Protein AF-A0A0R1WGG9-F1 (afdb_monomer_lite)

Structure (mmCIF, N/CA/C/O backbone):
data_AF-A0A0R1WGG9-F1
#
_entry.id   AF-A0A0R1WGG9-F1
#
loop_
_atom_site.group_PDB
_atom_site.id
_atom_site.type_symbol
_atom_site.label_atom_id
_atom_site.label_alt_id
_atom_site.label_comp_id
_atom_site.label_asym_id
_atom_site.label_entity_id
_atom_site.label_seq_id
_atom_site.pdbx_PDB_ins_code
_atom_site.Cartn_x
_atom_site.Cartn_y
_atom_site.Cartn_z
_atom_site.occupancy
_atom_site.B_iso_or_equiv
_atom_site.auth_seq_id
_atom_site.auth_comp_id
_atom_site.auth_asym_id
_atom_site.auth_atom_id
_atom_site.pdbx_PDB_model_num
ATOM 1 N N . MET A 1 1 ? 22.609 -7.247 -11.434 1.00 53.94 1 MET A N 1
ATOM 2 C CA . MET A 1 1 ? 22.163 -6.299 -12.480 1.00 53.94 1 MET A CA 1
ATOM 3 C C . MET A 1 1 ? 21.919 -4.958 -11.812 1.00 53.94 1 MET A C 1
ATOM 5 O O . MET A 1 1 ? 21.329 -4.953 -10.739 1.00 53.94 1 MET A O 1
ATOM 9 N N . LEU A 1 2 ? 22.425 -3.860 -12.378 1.00 69.38 2 LEU A N 1
ATOM 10 C CA . LEU A 1 2 ? 22.178 -2.517 -11.843 1.00 69.38 2 LEU A CA 1
ATOM 11 C C . LEU A 1 2 ? 20.720 -2.109 -12.126 1.00 69.38 2 LEU A C 1
ATOM 13 O O . LEU A 1 2 ? 20.217 -2.439 -13.204 1.00 69.38 2 LEU A O 1
ATOM 17 N N . PRO A 1 3 ? 20.034 -1.418 -11.198 1.00 72.06 3 PRO A N 1
ATOM 18 C CA . PRO A 1 3 ? 18.711 -0.870 -11.468 1.00 72.06 3 PRO A CA 1
ATOM 19 C C . PRO A 1 3 ? 18.794 0.110 -12.640 1.00 72.06 3 PRO A C 1
ATOM 21 O O . PRO A 1 3 ? 19.647 0.999 -12.651 1.00 72.06 3 PRO A O 1
ATOM 24 N N . THR A 1 4 ? 17.924 -0.046 -13.637 1.00 86.81 4 THR A N 1
ATOM 25 C CA . THR A 1 4 ? 17.795 0.948 -14.707 1.00 86.81 4 THR A CA 1
ATOM 26 C C . THR A 1 4 ? 17.174 2.226 -14.142 1.00 86.81 4 THR A C 1
ATOM 28 O O . THR A 1 4 ? 16.451 2.188 -13.144 1.00 86.81 4 THR A O 1
ATOM 31 N N . ALA A 1 5 ? 17.409 3.368 -14.795 1.00 87.25 5 ALA A N 1
ATOM 32 C CA . ALA A 1 5 ? 16.758 4.626 -14.415 1.00 87.25 5 ALA A CA 1
ATOM 33 C C . ALA A 1 5 ? 15.224 4.483 -14.369 1.00 87.25 5 ALA A C 1
ATOM 35 O O . ALA A 1 5 ? 14.580 5.022 -13.473 1.00 87.25 5 ALA A O 1
ATOM 36 N N . PHE A 1 6 ? 14.656 3.681 -15.277 1.00 86.62 6 PHE A N 1
ATOM 37 C CA . PHE A 1 6 ? 13.237 3.328 -15.284 1.00 86.62 6 PHE A CA 1
ATOM 38 C C . PHE A 1 6 ? 12.801 2.610 -13.999 1.00 86.62 6 PHE A C 1
ATOM 40 O O . PHE A 1 6 ? 11.819 3.022 -13.385 1.00 86.62 6 PHE A O 1
ATOM 47 N N . ASN A 1 7 ? 13.561 1.606 -13.545 1.00 85.62 7 ASN A N 1
ATOM 48 C CA . ASN A 1 7 ? 13.242 0.877 -12.316 1.00 85.62 7 ASN A CA 1
ATOM 49 C C . ASN A 1 7 ? 13.267 1.795 -11.093 1.00 85.62 7 ASN A C 1
ATOM 51 O O . ASN A 1 7 ? 12.362 1.753 -10.262 1.00 85.62 7 ASN A O 1
ATOM 55 N N . THR A 1 8 ? 14.273 2.664 -10.999 1.00 87.44 8 THR A N 1
ATOM 56 C CA . THR A 1 8 ? 14.394 3.617 -9.891 1.00 87.44 8 THR A CA 1
ATOM 57 C C . THR A 1 8 ? 13.236 4.617 -9.877 1.00 87.44 8 THR A C 1
ATOM 59 O O . THR A 1 8 ? 12.644 4.853 -8.826 1.00 87.44 8 THR A O 1
ATOM 62 N N . ILE A 1 9 ? 12.865 5.166 -11.039 1.00 89.19 9 ILE A N 1
ATOM 63 C CA . ILE A 1 9 ? 11.732 6.095 -11.163 1.00 89.19 9 ILE A CA 1
ATOM 64 C C . ILE A 1 9 ? 10.414 5.388 -10.830 1.00 89.19 9 ILE A C 1
ATOM 66 O O . ILE A 1 9 ? 9.595 5.941 -10.101 1.00 89.19 9 ILE A O 1
ATOM 70 N N . SER A 1 10 ? 10.220 4.157 -11.308 1.00 86.81 10 SER A N 1
ATOM 71 C CA . SER A 1 10 ? 9.028 3.358 -11.017 1.00 86.81 10 SER A CA 1
ATOM 72 C C . SER A 1 10 ? 8.854 3.138 -9.511 1.00 86.81 10 SER A C 1
ATOM 74 O O . SER A 1 10 ? 7.795 3.445 -8.965 1.00 86.81 10 SER A O 1
ATOM 76 N N . VAL A 1 11 ? 9.911 2.699 -8.817 1.00 86.81 11 VAL A N 1
ATOM 77 C CA . VAL A 1 11 ? 9.901 2.514 -7.356 1.00 86.81 11 VAL A CA 1
ATOM 78 C C . VAL A 1 11 ? 9.619 3.835 -6.635 1.00 86.81 11 VAL A C 1
ATOM 80 O O . VAL A 1 11 ? 8.804 3.867 -5.715 1.00 86.81 11 VAL A O 1
ATOM 83 N N . MET A 1 12 ? 10.243 4.935 -7.067 1.00 89.75 12 MET A N 1
ATOM 84 C CA . MET A 1 12 ? 10.033 6.257 -6.473 1.00 89.75 12 MET A CA 1
ATOM 85 C C . MET A 1 12 ? 8.571 6.708 -6.602 1.00 89.75 12 MET A C 1
ATOM 87 O O . MET A 1 12 ? 7.959 7.087 -5.604 1.00 89.75 12 MET A O 1
ATOM 91 N N . VAL A 1 13 ? 7.972 6.592 -7.789 1.00 91.00 13 VAL A N 1
ATOM 92 C CA . VAL A 1 13 ? 6.561 6.943 -8.021 1.00 91.00 13 VAL A CA 1
ATOM 93 C C . VAL A 1 13 ? 5.630 6.069 -7.181 1.00 91.00 13 VAL A C 1
ATOM 95 O O . VAL A 1 13 ? 4.751 6.595 -6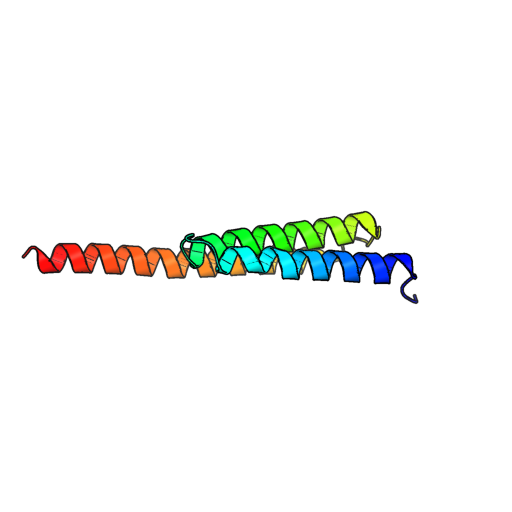.500 1.00 91.00 13 VAL A O 1
ATOM 98 N N . ILE A 1 14 ? 5.847 4.752 -7.163 1.00 88.50 14 ILE A N 1
ATOM 99 C CA . ILE A 1 14 ? 5.042 3.814 -6.370 1.00 88.50 14 ILE A CA 1
ATOM 100 C C . ILE A 1 14 ? 5.149 4.127 -4.872 1.00 88.50 14 ILE A C 1
ATOM 102 O O . ILE A 1 14 ? 4.128 4.186 -4.191 1.00 88.50 14 ILE A O 1
ATOM 106 N N . SER A 1 15 ? 6.349 4.408 -4.357 1.00 86.00 15 SER A N 1
ATOM 107 C CA . SER A 1 15 ? 6.535 4.801 -2.952 1.00 86.00 15 SER A CA 1
ATOM 108 C C . SER A 1 15 ? 5.843 6.126 -2.611 1.00 86.00 15 SER A C 1
ATOM 110 O O . SER A 1 15 ? 5.243 6.245 -1.543 1.00 86.00 15 SER A O 1
ATOM 112 N N . GLY A 1 16 ? 5.837 7.090 -3.538 1.00 88.31 16 GLY A N 1
ATOM 113 C CA . GLY A 1 16 ? 5.091 8.337 -3.391 1.00 88.31 16 GLY A CA 1
ATOM 114 C C . GLY A 1 16 ? 3.583 8.097 -3.325 1.00 88.31 16 GLY A C 1
ATOM 115 O O . GLY A 1 16 ? 2.916 8.638 -2.447 1.00 88.31 16 GLY A O 1
ATOM 116 N N . LEU A 1 17 ? 3.050 7.229 -4.191 1.00 88.38 17 LEU A N 1
ATOM 117 C CA . LEU A 1 17 ? 1.633 6.847 -4.189 1.00 88.38 17 LEU A CA 1
ATOM 118 C C . LEU A 1 17 ? 1.230 6.105 -2.908 1.00 88.38 17 LEU A C 1
ATOM 120 O O . LEU A 1 17 ? 0.155 6.365 -2.374 1.00 88.38 17 LEU A O 1
ATOM 124 N N . ILE A 1 18 ? 2.099 5.240 -2.375 1.00 87.31 18 ILE A N 1
ATOM 125 C CA . ILE A 1 18 ? 1.909 4.612 -1.057 1.00 87.31 18 ILE A CA 1
ATOM 126 C C . ILE A 1 18 ? 1.863 5.684 0.043 1.00 87.31 18 ILE A C 1
ATOM 128 O O . ILE A 1 18 ? 0.976 5.660 0.896 1.00 87.31 18 ILE A O 1
ATOM 132 N N . GLY A 1 19 ? 2.766 6.667 -0.009 1.00 83.06 19 GLY A N 1
ATOM 133 C CA . GLY A 1 19 ? 2.752 7.822 0.887 1.00 83.06 19 GLY A CA 1
ATOM 134 C C . GLY A 1 19 ? 1.424 8.580 0.833 1.00 83.06 19 GLY A C 1
ATOM 135 O O . GLY A 1 19 ? 0.808 8.807 1.872 1.00 83.06 19 GLY A O 1
ATOM 136 N N . VAL A 1 20 ? 0.919 8.880 -0.368 1.00 87.00 20 VAL A N 1
ATOM 137 C CA . VAL A 1 20 ? -0.391 9.526 -0.564 1.00 87.00 20 VAL A CA 1
ATOM 138 C C . VAL A 1 20 ? -1.539 8.649 -0.054 1.00 87.00 20 VAL A C 1
ATOM 140 O O . VAL A 1 20 ? -2.468 9.154 0.570 1.00 87.00 20 VAL A O 1
ATOM 143 N N . ALA A 1 21 ? -1.466 7.328 -0.218 1.00 83.44 21 ALA A N 1
ATOM 144 C CA . ALA A 1 21 ? -2.468 6.412 0.325 1.00 83.44 21 ALA A CA 1
ATOM 145 C C . ALA A 1 21 ? -2.559 6.462 1.863 1.00 83.44 21 ALA A C 1
ATOM 147 O O . ALA A 1 21 ? -3.546 5.998 2.429 1.00 83.44 21 ALA A O 1
ATOM 148 N N . THR A 1 22 ? -1.570 7.035 2.558 1.00 84.44 22 THR A N 1
ATOM 149 C CA . THR A 1 22 ? -1.594 7.240 4.018 1.00 84.44 22 THR A CA 1
ATOM 150 C C . THR A 1 22 ? -2.622 8.299 4.435 1.00 84.44 22 THR A C 1
ATOM 152 O O . THR A 1 22 ? -3.109 8.268 5.563 1.00 84.44 22 THR A O 1
ATOM 155 N N . PHE A 1 23 ? -3.043 9.195 3.533 1.00 84.50 23 PHE A N 1
ATOM 156 C CA . PHE A 1 23 ? -4.100 10.174 3.827 1.00 84.50 23 PHE A CA 1
ATOM 157 C C . PHE A 1 23 ? -5.437 9.526 4.197 1.00 84.50 23 PHE A C 1
ATOM 159 O O . PHE A 1 23 ? -6.250 10.154 4.870 1.00 84.50 23 PHE A O 1
ATOM 166 N N . ILE A 1 24 ? -5.651 8.253 3.850 1.00 83.81 24 ILE A N 1
ATOM 167 C CA . IL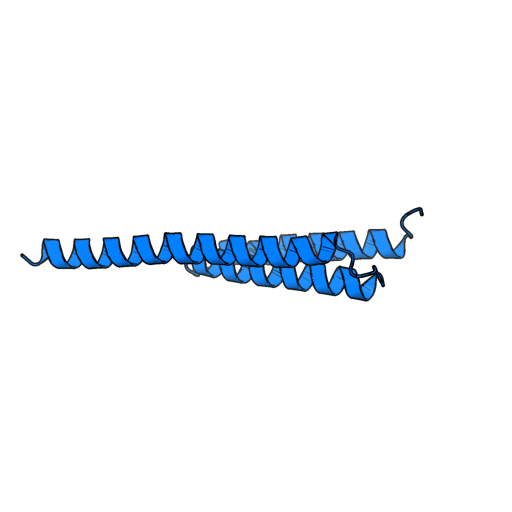E A 1 24 ? -6.851 7.523 4.262 1.00 83.81 24 ILE A CA 1
ATOM 168 C C . ILE A 1 24 ? -6.986 7.421 5.788 1.00 83.81 24 ILE A C 1
ATOM 170 O O . ILE A 1 24 ? -8.101 7.390 6.298 1.00 83.81 24 ILE A O 1
ATOM 174 N N . PHE A 1 25 ? -5.876 7.461 6.533 1.00 76.06 25 PHE A N 1
ATOM 175 C CA . PHE A 1 25 ? -5.889 7.488 7.999 1.00 76.06 25 PHE A CA 1
ATOM 176 C C . PHE A 1 25 ? -6.342 8.830 8.590 1.00 76.06 25 PHE A C 1
ATOM 178 O O . PHE A 1 25 ? -6.610 8.893 9.785 1.00 76.06 25 PHE A O 1
ATOM 185 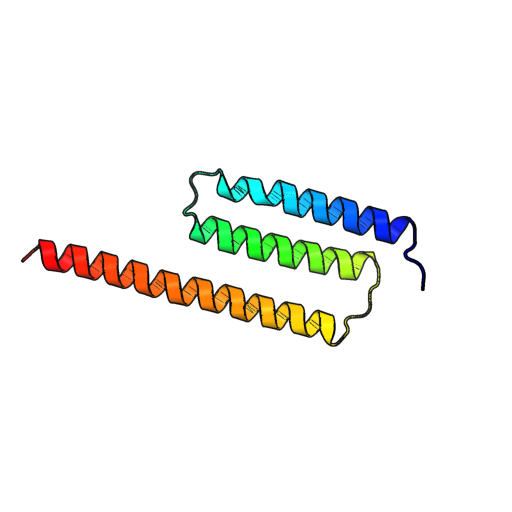N N . GLN A 1 26 ? -6.417 9.892 7.783 1.00 81.50 26 GLN A N 1
ATOM 186 C CA . GLN A 1 26 ? -6.914 11.209 8.198 1.00 81.50 26 GLN A CA 1
ATOM 187 C C . GLN A 1 26 ? -8.404 11.405 7.877 1.00 81.50 26 GLN A C 1
ATOM 189 O O . GLN A 1 26 ? -8.956 12.462 8.164 1.00 81.50 26 GLN A O 1
ATOM 194 N N . THR A 1 27 ? -9.053 10.417 7.257 1.00 81.25 27 THR A N 1
ATOM 195 C CA . THR A 1 27 ? -10.493 10.461 6.968 1.00 81.25 27 THR A CA 1
ATOM 196 C C . THR A 1 27 ? -11.318 9.995 8.168 1.00 81.25 27 THR A C 1
ATOM 198 O O . THR A 1 27 ? -10.802 9.307 9.045 1.00 81.25 27 THR A O 1
ATOM 201 N N . ASP A 1 28 ? -12.623 10.285 8.167 1.00 81.19 28 ASP A N 1
ATOM 202 C CA . ASP A 1 28 ? -13.574 9.826 9.198 1.00 81.19 28 ASP A CA 1
ATOM 203 C C . ASP A 1 28 ? -13.825 8.300 9.192 1.00 81.19 28 ASP A C 1
ATOM 205 O O . ASP A 1 28 ? -14.702 7.791 9.896 1.00 81.19 28 ASP A O 1
ATOM 209 N N . LEU A 1 29 ? -13.079 7.535 8.387 1.00 74.81 29 LEU A N 1
ATOM 210 C CA . LEU A 1 29 ? -13.146 6.081 8.394 1.00 74.81 29 LEU A CA 1
ATOM 211 C C . LEU A 1 29 ? -12.657 5.530 9.736 1.00 74.81 29 LEU A C 1
ATOM 213 O O . LEU A 1 29 ? -11.689 6.007 10.326 1.00 74.81 29 LEU A O 1
ATOM 217 N N . ASN A 1 30 ? -13.285 4.440 10.185 1.00 79.44 30 ASN A N 1
ATOM 218 C CA . ASN A 1 30 ? -12.759 3.664 11.303 1.00 79.44 30 ASN A CA 1
ATOM 219 C C . ASN A 1 30 ? -11.296 3.307 11.002 1.00 79.44 30 ASN A C 1
ATOM 221 O O . ASN A 1 30 ? -11.008 2.745 9.945 1.00 79.44 30 ASN A O 1
ATOM 225 N N . TYR A 1 31 ? -10.393 3.604 11.937 1.00 72.56 31 TYR A N 1
ATOM 226 C CA . TYR A 1 31 ? -8.954 3.372 11.813 1.00 72.56 31 TYR A CA 1
ATOM 227 C C . TYR A 1 31 ? -8.614 1.975 11.266 1.00 72.56 31 TYR A C 1
ATOM 229 O O . TYR A 1 31 ? -7.713 1.824 10.446 1.00 72.56 31 TYR A O 1
ATOM 237 N N . PHE A 1 32 ? -9.380 0.953 11.651 1.00 69.12 32 PHE A N 1
ATOM 238 C CA . PHE A 1 32 ? -9.220 -0.410 11.138 1.00 69.12 32 PHE A CA 1
ATOM 239 C C . PHE A 1 32 ? -9.615 -0.574 9.667 1.00 69.12 32 PHE A C 1
ATOM 241 O O . PHE A 1 32 ? -8.924 -1.251 8.910 1.00 69.12 32 PHE A O 1
ATOM 248 N N . VAL A 1 33 ? -10.719 0.050 9.253 1.00 74.19 33 VAL A N 1
ATOM 249 C CA . VAL A 1 33 ? -11.147 0.058 7.849 1.00 74.19 33 VAL A CA 1
ATOM 250 C C . VAL A 1 33 ? -10.120 0.817 7.013 1.00 74.19 33 VAL A C 1
ATOM 252 O O . VAL A 1 33 ? -9.695 0.315 5.977 1.00 74.19 33 VAL A O 1
ATOM 255 N N . ALA A 1 34 ? -9.645 1.965 7.503 1.00 78.12 34 ALA A N 1
ATOM 256 C CA . ALA A 1 34 ? -8.567 2.722 6.874 1.00 78.12 34 ALA A CA 1
ATOM 257 C C . ALA A 1 34 ? -7.286 1.878 6.734 1.00 78.12 34 ALA A C 1
ATOM 259 O O . ALA A 1 34 ? -6.675 1.872 5.667 1.00 78.12 34 ALA A O 1
ATOM 260 N N . LEU A 1 35 ? -6.928 1.095 7.760 1.00 77.38 35 LEU A N 1
ATOM 261 C CA . LEU A 1 35 ? -5.774 0.192 7.745 1.00 77.38 35 LEU A CA 1
ATOM 262 C C . LEU A 1 35 ? -5.914 -0.924 6.703 1.00 77.38 35 LEU A C 1
ATOM 264 O O . LEU A 1 35 ? -4.976 -1.157 5.947 1.00 77.38 35 LEU A O 1
ATOM 268 N N . ILE A 1 36 ? -7.069 -1.593 6.631 1.00 77.62 36 ILE A N 1
ATOM 269 C CA . ILE A 1 36 ? -7.326 -2.651 5.639 1.00 77.62 36 ILE A CA 1
ATOM 270 C C . ILE A 1 36 ? -7.272 -2.079 4.223 1.00 77.62 36 ILE A C 1
ATOM 272 O O . ILE A 1 36 ? -6.631 -2.656 3.346 1.00 77.62 36 ILE A O 1
ATOM 276 N N . VAL A 1 37 ? -7.916 -0.934 3.994 1.00 80.44 37 VAL A N 1
ATOM 277 C CA . VAL A 1 37 ? -7.943 -0.307 2.671 1.00 80.44 37 VAL A CA 1
ATOM 278 C C . VAL A 1 37 ? -6.543 0.162 2.271 1.00 80.44 37 VAL A C 1
ATOM 280 O O . VAL A 1 37 ? -6.106 -0.135 1.161 1.00 80.44 37 VAL A O 1
ATOM 283 N N . HIS A 1 38 ? -5.797 0.801 3.176 1.00 84.75 38 HIS A N 1
ATOM 284 C CA . HIS A 1 38 ? -4.397 1.156 2.942 1.00 84.75 38 HIS A CA 1
ATOM 285 C C . HIS A 1 38 ? -3.554 -0.083 2.613 1.00 84.75 38 HIS A C 1
ATOM 287 O O . HIS A 1 38 ? -2.781 -0.090 1.655 1.00 84.75 38 HIS A O 1
ATOM 293 N N . PHE A 1 39 ? -3.745 -1.170 3.357 1.00 80.75 39 PHE A N 1
ATOM 294 C CA . PHE A 1 39 ? -3.035 -2.421 3.136 1.00 80.75 39 PHE A CA 1
ATOM 295 C C . PHE A 1 39 ? -3.326 -3.027 1.750 1.00 80.75 39 PHE A C 1
ATOM 297 O O . PHE A 1 39 ? -2.408 -3.393 1.021 1.00 80.75 39 PHE A O 1
ATOM 304 N N . ILE A 1 40 ? -4.589 -3.052 1.323 1.00 81.62 40 ILE A N 1
ATOM 305 C CA . ILE A 1 40 ? -4.973 -3.523 -0.017 1.00 81.62 40 ILE A CA 1
ATOM 306 C C . ILE A 1 40 ? -4.359 -2.637 -1.112 1.00 81.62 40 ILE A C 1
ATOM 308 O O . ILE A 1 40 ? -3.808 -3.156 -2.085 1.00 81.62 40 ILE A O 1
ATOM 312 N N . ILE A 1 41 ? -4.412 -1.311 -0.946 1.00 84.44 41 ILE A N 1
ATOM 313 C CA . ILE A 1 41 ? -3.846 -0.344 -1.899 1.00 84.44 41 ILE A CA 1
ATOM 314 C C . ILE A 1 41 ? -2.333 -0.539 -2.040 1.00 84.44 41 ILE A C 1
ATOM 316 O O . ILE A 1 41 ? -1.822 -0.589 -3.158 1.00 84.44 41 ILE A O 1
ATOM 320 N N . THR A 1 42 ? -1.613 -0.688 -0.926 1.00 83.62 42 THR A N 1
ATOM 321 C CA . THR A 1 42 ? -0.156 -0.898 -0.943 1.00 83.62 42 THR A CA 1
ATOM 322 C C . THR A 1 42 ? 0.234 -2.215 -1.612 1.00 83.62 42 THR A C 1
ATOM 324 O O . THR A 1 42 ? 1.146 -2.222 -2.437 1.00 83.62 42 THR A O 1
ATOM 327 N N . VAL A 1 43 ? -0.488 -3.310 -1.353 1.00 81.62 43 VAL A N 1
ATOM 328 C CA . VAL A 1 43 ? -0.257 -4.600 -2.027 1.00 81.62 43 VAL A CA 1
ATOM 329 C C . VAL A 1 43 ? -0.512 -4.500 -3.534 1.00 81.62 43 VAL A C 1
ATOM 331 O O . VAL A 1 43 ? 0.303 -4.981 -4.322 1.00 81.62 43 VAL A O 1
ATOM 334 N N . LEU A 1 44 ? -1.597 -3.838 -3.952 1.00 83.00 44 LEU A N 1
ATOM 335 C CA . LEU A 1 44 ? -1.896 -3.594 -5.368 1.00 83.00 44 LEU A CA 1
ATOM 336 C C . LEU A 1 44 ? -0.806 -2.763 -6.052 1.00 83.00 44 LEU A C 1
ATOM 338 O O . LEU A 1 44 ? -0.354 -3.121 -7.136 1.00 83.00 44 LEU A O 1
ATOM 342 N N . LEU A 1 45 ? -0.346 -1.687 -5.411 1.00 86.25 45 LEU A N 1
ATOM 343 C CA . LEU A 1 45 ? 0.737 -0.838 -5.912 1.00 86.25 45 LEU A CA 1
ATOM 344 C C . LEU A 1 45 ? 2.040 -1.625 -6.096 1.00 86.25 45 LEU A C 1
ATOM 346 O O . LEU A 1 45 ? 2.686 -1.519 -7.139 1.00 86.25 45 LEU A O 1
ATOM 350 N N . VAL A 1 46 ? 2.402 -2.469 -5.128 1.00 82.31 46 VAL A N 1
ATOM 351 C CA . VAL A 1 46 ? 3.577 -3.347 -5.233 1.00 82.31 46 VAL A CA 1
ATOM 352 C C . VAL A 1 46 ? 3.406 -4.370 -6.361 1.00 82.31 46 VAL A C 1
ATOM 354 O O . VAL A 1 46 ? 4.346 -4.601 -7.120 1.00 82.31 46 VAL A O 1
ATOM 357 N N . ALA A 1 47 ? 2.213 -4.944 -6.535 1.00 80.62 47 ALA A N 1
ATOM 358 C CA . ALA A 1 47 ? 1.935 -5.861 -7.640 1.00 80.62 47 ALA A CA 1
ATOM 359 C C . ALA A 1 47 ? 2.074 -5.172 -9.011 1.00 80.62 47 ALA A C 1
ATOM 361 O O . ALA A 1 47 ? 2.725 -5.710 -9.907 1.00 80.62 47 ALA A O 1
ATOM 362 N N . VAL A 1 48 ? 1.539 -3.954 -9.159 1.00 83.00 48 VAL A N 1
ATOM 363 C CA .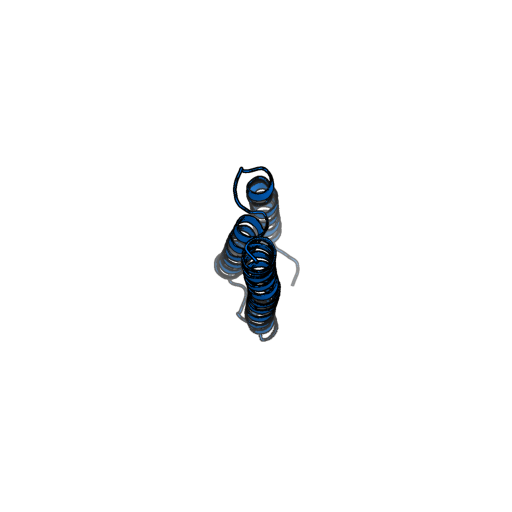 VAL A 1 48 ? 1.706 -3.134 -10.371 1.00 83.00 48 VAL A CA 1
ATOM 364 C C . VAL A 1 48 ? 3.183 -2.853 -10.634 1.00 83.00 48 VAL A C 1
ATOM 366 O O . VAL A 1 48 ? 3.636 -3.003 -11.765 1.00 83.00 48 VAL A O 1
ATOM 369 N N . MET A 1 49 ? 3.957 -2.515 -9.600 1.00 84.69 49 MET A N 1
ATOM 370 C CA . MET A 1 49 ? 5.398 -2.287 -9.725 1.00 84.69 49 MET A CA 1
ATOM 371 C C . MET A 1 49 ? 6.126 -3.521 -10.272 1.00 84.69 49 MET A C 1
ATOM 373 O O . MET A 1 49 ? 6.960 -3.395 -11.167 1.00 84.69 49 MET A O 1
ATOM 377 N N . ILE A 1 50 ? 5.796 -4.715 -9.778 1.00 81.75 50 ILE A N 1
ATOM 378 C CA . ILE A 1 50 ? 6.392 -5.974 -10.248 1.00 81.75 50 ILE A CA 1
ATOM 379 C C . ILE A 1 50 ? 6.090 -6.192 -11.738 1.00 81.75 50 ILE A C 1
ATOM 381 O O . ILE A 1 50 ? 7.001 -6.508 -12.504 1.00 81.75 50 ILE A O 1
ATOM 385 N N . VAL A 1 51 ? 4.843 -5.962 -12.165 1.00 81.06 51 VAL A N 1
ATOM 386 C CA . VAL A 1 51 ? 4.423 -6.117 -13.569 1.00 81.06 51 VAL A CA 1
ATOM 387 C C . VAL A 1 51 ? 5.101 -5.089 -14.478 1.00 81.06 51 VAL A C 1
ATOM 389 O O . VAL A 1 51 ? 5.644 -5.462 -15.516 1.00 81.06 51 VAL A O 1
ATOM 392 N N . VAL A 1 52 ? 5.115 -3.812 -14.082 1.00 84.06 52 VAL A N 1
ATOM 393 C CA . VAL A 1 52 ? 5.688 -2.703 -14.868 1.00 84.06 52 VAL A CA 1
ATOM 394 C C . VAL A 1 52 ? 7.190 -2.866 -15.072 1.00 84.06 52 VAL A C 1
ATOM 396 O O . VAL A 1 52 ? 7.703 -2.564 -16.144 1.00 84.06 52 VAL A O 1
ATOM 399 N N . ASN A 1 53 ? 7.906 -3.363 -14.063 1.00 84.94 53 ASN A N 1
ATOM 400 C CA . ASN A 1 53 ? 9.348 -3.572 -14.165 1.00 84.94 53 ASN A CA 1
ATOM 401 C C . ASN A 1 53 ? 9.720 -4.940 -14.759 1.00 84.94 53 ASN A C 1
ATOM 403 O O . ASN A 1 53 ? 10.903 -5.281 -14.800 1.00 84.94 53 ASN A O 1
ATOM 407 N N . HIS A 1 54 ? 8.732 -5.732 -15.194 1.00 82.06 54 HIS A N 1
ATOM 408 C CA . HIS A 1 54 ? 8.908 -7.113 -15.651 1.00 82.06 54 HIS A CA 1
ATOM 409 C C . HIS A 1 54 ? 9.710 -7.969 -14.660 1.00 82.06 54 HIS A C 1
ATOM 411 O O . HIS A 1 54 ? 10.488 -8.845 -15.048 1.00 82.06 54 HIS A O 1
ATOM 417 N N . TRP A 1 55 ? 9.551 -7.703 -13.362 1.00 80.31 55 TRP A N 1
ATOM 418 C CA . TRP A 1 55 ? 10.225 -8.480 -12.335 1.00 80.31 55 TRP A CA 1
ATOM 419 C C . TRP A 1 55 ? 9.590 -9.864 -12.282 1.00 80.31 55 TRP A C 1
ATOM 421 O O . TRP A 1 55 ? 8.375 -10.006 -12.147 1.00 80.31 55 TRP A O 1
ATOM 431 N N . GLY A 1 56 ? 10.422 -10.898 -12.408 1.00 72.38 56 GLY A N 1
ATOM 432 C CA . GLY A 1 56 ? 9.962 -12.274 -12.290 1.00 72.38 56 GLY A CA 1
ATOM 433 C C . GLY A 1 56 ? 9.311 -12.501 -10.928 1.00 72.38 56 GLY A C 1
ATOM 434 O O . GLY A 1 56 ? 9.868 -12.119 -9.895 1.00 72.38 56 GLY A O 1
ATOM 435 N N . ILE A 1 57 ? 8.141 -13.143 -10.927 1.00 69.50 57 ILE A N 1
ATOM 436 C CA . ILE A 1 57 ? 7.482 -13.597 -9.702 1.00 69.50 57 ILE A CA 1
ATOM 437 C C . ILE A 1 57 ? 8.364 -14.696 -9.112 1.00 69.50 57 ILE A C 1
ATOM 439 O O . ILE A 1 57 ? 8.375 -15.836 -9.569 1.00 69.50 57 ILE A O 1
ATOM 443 N N . THR A 1 58 ? 9.165 -14.321 -8.125 1.00 73.00 58 THR A N 1
ATOM 444 C CA . THR A 1 58 ? 10.070 -15.226 -7.418 1.00 73.00 58 THR A CA 1
ATOM 445 C C . THR A 1 58 ? 9.402 -15.723 -6.143 1.00 73.00 58 THR A C 1
ATOM 447 O O . THR A 1 58 ? 8.359 -15.217 -5.723 1.00 73.00 58 THR A O 1
ATOM 450 N N . LEU A 1 59 ? 10.017 -16.703 -5.476 1.00 70.94 59 LEU A N 1
ATOM 451 C CA . LEU A 1 59 ? 9.556 -17.197 -4.173 1.00 70.94 59 LEU A CA 1
ATOM 452 C C . LEU A 1 59 ? 9.341 -16.048 -3.164 1.00 70.94 59 LEU A C 1
ATOM 454 O O . LEU A 1 59 ? 8.448 -16.099 -2.327 1.00 70.94 59 LEU A O 1
ATOM 458 N N . GLN A 1 60 ? 10.120 -14.973 -3.296 1.00 68.25 60 GLN A N 1
ATOM 459 C CA . GLN A 1 60 ? 10.023 -13.753 -2.498 1.00 68.25 60 GLN A CA 1
ATOM 460 C C . GLN A 1 60 ? 8.721 -12.967 -2.757 1.00 68.25 60 GLN A C 1
ATOM 462 O O . GLN A 1 60 ? 8.108 -12.457 -1.821 1.00 68.25 60 GLN A O 1
ATOM 467 N N . SER A 1 61 ? 8.245 -12.931 -4.005 1.00 71.25 61 SER A N 1
ATOM 468 C CA . SER A 1 61 ? 6.945 -12.356 -4.379 1.00 71.25 61 SER A CA 1
ATOM 469 C C . SER A 1 61 ? 5.776 -13.173 -3.817 1.00 71.25 61 SER A C 1
ATOM 471 O O . SER A 1 61 ? 4.780 -12.600 -3.383 1.00 71.25 61 SER A O 1
ATOM 473 N N . LEU A 1 62 ? 5.906 -14.504 -3.762 1.00 72.31 62 LEU A N 1
ATOM 474 C CA . LEU A 1 62 ? 4.910 -15.374 -3.124 1.00 72.31 62 LEU A CA 1
ATOM 475 C C . LEU A 1 62 ? 4.850 -15.149 -1.608 1.00 72.31 62 LEU A C 1
ATOM 477 O O . LEU A 1 62 ? 3.762 -15.069 -1.041 1.00 72.31 62 LEU A O 1
ATOM 481 N N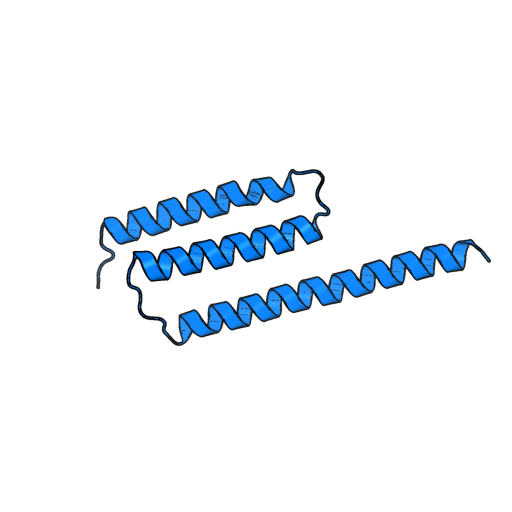 . TRP A 1 63 ? 6.002 -14.968 -0.956 1.00 71.81 63 TRP A N 1
ATOM 482 C CA . TRP A 1 63 ? 6.059 -14.622 0.466 1.00 71.81 63 TRP A CA 1
ATOM 483 C C . TRP A 1 63 ? 5.359 -13.300 0.789 1.00 71.81 63 TRP A C 1
ATOM 485 O O . TRP A 1 63 ? 4.695 -13.221 1.818 1.00 71.81 63 TRP A O 1
ATOM 495 N N . LEU A 1 64 ? 5.426 -12.292 -0.089 1.00 72.62 64 LEU A N 1
ATOM 496 C CA . LEU A 1 64 ? 4.677 -11.040 0.093 1.00 72.62 64 LEU A CA 1
ATOM 497 C C . LEU A 1 64 ? 3.162 -11.270 0.132 1.00 72.62 64 LEU A C 1
ATOM 499 O O . LEU A 1 64 ? 2.481 -10.674 0.962 1.00 72.62 64 LEU A O 1
ATOM 503 N N . ILE A 1 65 ? 2.640 -12.166 -0.709 1.00 71.38 65 ILE A N 1
ATOM 504 C CA . ILE A 1 65 ? 1.213 -12.526 -0.717 1.00 71.38 65 ILE A CA 1
ATOM 505 C C . ILE A 1 65 ? 0.832 -13.244 0.584 1.00 71.38 65 ILE A C 1
ATOM 507 O O . ILE A 1 65 ? -0.198 -12.937 1.183 1.00 71.38 65 ILE A O 1
ATOM 511 N N . VAL A 1 66 ? 1.675 -14.167 1.059 1.00 77.06 66 VAL A N 1
ATOM 512 C CA . VAL A 1 66 ? 1.451 -14.887 2.325 1.00 77.06 66 VAL A CA 1
ATOM 513 C C . VAL A 1 66 ? 1.476 -13.927 3.513 1.00 77.06 66 VAL A C 1
ATOM 515 O O . VAL A 1 66 ? 0.563 -13.947 4.336 1.00 77.06 66 VAL A O 1
ATOM 518 N N . ILE A 1 67 ? 2.480 -13.052 3.588 1.00 73.94 67 ILE A N 1
ATOM 519 C CA . ILE A 1 67 ? 2.591 -12.031 4.638 1.00 73.94 67 ILE A CA 1
ATOM 520 C C . ILE A 1 67 ? 1.365 -11.124 4.608 1.00 73.94 67 ILE A C 1
ATOM 522 O O . ILE A 1 67 ? 0.778 -10.853 5.653 1.00 73.94 67 ILE A O 1
ATOM 526 N N . ALA A 1 68 ? 0.928 -10.713 3.418 1.00 76.31 68 ALA A N 1
ATOM 527 C CA . ALA A 1 68 ? -0.257 -9.893 3.266 1.00 76.31 68 ALA A CA 1
ATOM 528 C C . ALA A 1 68 ? -1.521 -10.565 3.795 1.00 76.31 68 ALA A C 1
ATOM 530 O O . ALA A 1 68 ? -2.299 -9.951 4.525 1.00 76.31 68 ALA A O 1
ATOM 531 N N . HIS A 1 69 ? -1.685 -11.849 3.498 1.00 71.12 69 HIS A N 1
ATOM 532 C CA . HIS A 1 69 ? -2.793 -12.633 4.014 1.00 71.12 69 HIS A CA 1
ATOM 533 C C . HIS A 1 69 ? -2.759 -12.754 5.546 1.00 71.12 69 HIS A C 1
ATOM 535 O O . HIS A 1 69 ? -3.780 -12.558 6.203 1.00 71.12 69 HIS A O 1
ATOM 541 N N . VAL A 1 70 ? -1.582 -13.011 6.130 1.00 76.75 70 VAL A N 1
ATOM 542 C CA . VAL A 1 70 ? -1.394 -13.099 7.589 1.00 76.75 70 VAL A CA 1
ATOM 543 C C . VAL A 1 70 ? -1.700 -11.766 8.272 1.00 76.75 70 VAL A C 1
ATOM 545 O O . VAL A 1 70 ? -2.382 -11.752 9.295 1.00 76.75 70 VAL A O 1
ATOM 548 N N . VAL A 1 71 ? -1.248 -10.644 7.705 1.00 75.69 71 VAL A N 1
ATOM 549 C CA . VAL A 1 71 ? -1.522 -9.302 8.244 1.00 75.69 71 VAL A CA 1
ATOM 550 C C . VAL A 1 71 ? -3.022 -9.019 8.248 1.00 75.69 71 VAL A C 1
ATOM 552 O O . VAL A 1 71 ? -3.564 -8.659 9.293 1.00 75.69 71 VAL A O 1
ATOM 555 N N . ILE A 1 72 ? -3.713 -9.255 7.127 1.00 74.2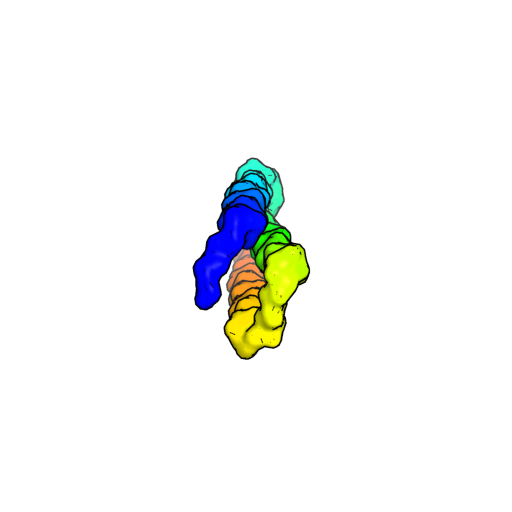5 72 ILE A N 1
ATOM 556 C CA . ILE A 1 72 ? -5.174 -9.095 7.041 1.00 74.25 72 ILE A CA 1
ATOM 557 C C . ILE A 1 72 ? -5.870 -9.966 8.095 1.00 74.25 72 ILE A C 1
ATOM 559 O O . ILE A 1 72 ? -6.757 -9.497 8.807 1.00 74.25 72 ILE A O 1
ATOM 563 N N . TRP A 1 73 ? -5.445 -11.220 8.240 1.00 76.69 73 TRP A N 1
ATOM 564 C CA . TRP A 1 73 ? -6.031 -12.160 9.192 1.00 76.69 73 TRP A CA 1
ATOM 565 C C . TRP A 1 73 ? -5.848 -11.740 10.658 1.00 76.69 73 TRP A C 1
ATOM 567 O O . TRP A 1 73 ? -6.796 -11.825 11.441 1.00 76.69 73 TRP A O 1
ATOM 577 N N . ILE A 1 74 ? -4.661 -11.250 11.036 1.00 73.31 74 ILE A N 1
ATOM 578 C CA . ILE A 1 74 ? -4.400 -10.725 12.387 1.00 73.31 74 ILE A CA 1
ATOM 579 C C . ILE A 1 74 ? -5.297 -9.518 12.670 1.00 73.31 74 ILE A C 1
ATOM 581 O O . ILE A 1 74 ? -5.916 -9.453 13.733 1.00 73.31 74 ILE A O 1
ATOM 585 N N . VAL A 1 75 ? -5.396 -8.587 11.717 1.00 71.88 75 VAL A N 1
ATOM 586 C CA . VAL A 1 75 ? -6.231 -7.386 11.857 1.00 71.88 75 VAL A CA 1
ATOM 587 C C . VAL A 1 75 ? -7.698 -7.772 12.065 1.00 71.88 75 VAL A C 1
ATOM 589 O O . VAL A 1 75 ? -8.312 -7.307 13.024 1.00 71.88 75 VAL A O 1
ATOM 592 N N . LEU A 1 76 ? -8.233 -8.686 11.245 1.00 71.25 76 LEU A N 1
ATOM 593 C CA . LEU A 1 76 ? -9.610 -9.176 11.374 1.00 71.25 76 LEU A CA 1
ATOM 594 C C . LEU A 1 76 ? -9.871 -9.835 12.736 1.00 71.25 76 LEU A C 1
ATOM 596 O O . LEU A 1 76 ? -10.875 -9.534 13.382 1.00 71.25 76 LEU A O 1
ATOM 600 N N . ARG A 1 77 ? -8.959 -10.695 13.206 1.00 72.44 77 ARG A N 1
ATOM 601 C CA . ARG A 1 77 ? -9.103 -11.397 14.491 1.00 72.44 77 ARG A CA 1
ATOM 602 C C . ARG A 1 77 ? -9.136 -10.422 15.674 1.00 72.44 77 ARG A C 1
ATOM 604 O O . ARG A 1 77 ? -10.001 -10.540 16.538 1.00 72.44 77 ARG A O 1
ATOM 611 N N . LEU A 1 78 ? -8.230 -9.443 15.702 1.00 67.56 78 LEU A N 1
ATOM 612 C CA . LEU A 1 78 ? -8.175 -8.435 16.770 1.00 67.56 78 LEU A CA 1
ATOM 613 C C . LEU A 1 78 ? -9.429 -7.550 16.803 1.00 67.56 78 LEU A C 1
ATOM 615 O O . LEU A 1 78 ? -9.874 -7.129 17.872 1.00 67.56 78 LEU A O 1
ATOM 619 N N . GLN A 1 79 ? -10.004 -7.271 15.637 1.00 64.88 79 GLN A N 1
ATOM 620 C CA . GLN A 1 79 ? -11.191 -6.435 15.507 1.00 64.88 79 GLN A CA 1
ATOM 621 C C . GLN A 1 79 ? -12.456 -7.176 15.954 1.00 64.88 79 GLN A C 1
ATOM 623 O O . GLN A 1 79 ? -13.239 -6.644 16.739 1.00 64.88 79 GLN A O 1
ATOM 628 N N . GLN A 1 80 ? -12.585 -8.447 15.574 1.00 63.94 80 GLN A N 1
ATOM 629 C CA . GLN A 1 80 ? -13.681 -9.312 16.004 1.00 63.94 80 GLN A CA 1
ATOM 630 C C . GLN A 1 80 ? -13.730 -9.451 17.537 1.00 63.94 80 GLN A C 1
ATOM 632 O O . GLN A 1 80 ? -14.803 -9.430 18.136 1.00 63.94 80 GLN A O 1
ATOM 637 N N . GLU A 1 81 ? -12.573 -9.504 18.204 1.00 68.56 81 GLU A N 1
ATOM 638 C CA . GLU A 1 81 ? -12.511 -9.495 19.669 1.00 68.56 81 GLU A CA 1
ATOM 639 C C . GLU A 1 81 ? -12.954 -8.168 20.298 1.00 68.56 81 GLU A C 1
ATOM 641 O O . GLU A 1 81 ? -13.514 -8.171 21.398 1.00 68.56 81 GLU A O 1
ATOM 646 N N . ARG A 1 82 ? -12.691 -7.029 19.649 1.00 63.84 82 ARG A N 1
ATOM 647 C CA . ARG A 1 82 ? -13.133 -5.713 20.135 1.00 63.84 82 ARG A CA 1
ATOM 648 C C . ARG A 1 82 ? -14.639 -5.547 20.001 1.00 63.84 82 ARG A C 1
ATOM 650 O O . ARG A 1 82 ? -15.275 -5.149 20.974 1.00 63.84 82 ARG A O 1
ATOM 657 N N . ASP A 1 83 ? -15.201 -5.932 18.861 1.00 69.31 83 ASP A N 1
ATOM 658 C CA . ASP A 1 83 ? -16.641 -5.851 18.615 1.00 69.31 83 ASP A CA 1
ATOM 659 C C . ASP A 1 83 ? -17.417 -6.748 19.592 1.00 69.31 83 ASP A C 1
ATOM 661 O O . ASP A 1 83 ? -18.390 -6.315 20.211 1.00 69.31 83 ASP A O 1
ATOM 665 N N . VAL A 1 84 ? -16.930 -7.972 19.837 1.00 69.62 84 VAL A N 1
ATOM 666 C CA . VAL A 1 84 ? -17.512 -8.882 20.839 1.00 69.62 84 VAL A CA 1
ATOM 667 C C . VAL A 1 84 ? -17.436 -8.297 22.255 1.00 69.62 84 VAL A C 1
ATOM 669 O O . VAL A 1 84 ? -18.402 -8.399 23.016 1.00 69.62 84 VAL A O 1
ATOM 672 N N . ARG A 1 85 ? -16.320 -7.655 22.631 1.00 68.81 85 ARG A N 1
ATOM 673 C CA . ARG A 1 85 ? -16.183 -6.991 23.942 1.00 68.81 85 ARG A CA 1
ATOM 674 C C . ARG A 1 85 ? -17.127 -5.801 24.085 1.00 68.81 85 ARG A C 1
ATOM 676 O O . ARG A 1 85 ? -17.728 -5.644 25.145 1.00 68.81 85 ARG A O 1
ATOM 683 N N . GLU A 1 86 ? -17.289 -4.992 23.042 1.00 73.69 86 GLU A N 1
ATOM 684 C CA . GLU A 1 86 ? -18.222 -3.864 23.047 1.00 73.69 86 GLU A CA 1
ATOM 685 C C . GLU A 1 86 ? -19.678 -4.314 23.199 1.00 73.69 86 GLU A C 1
ATOM 687 O O . GLU A 1 86 ? -20.429 -3.735 23.990 1.00 73.69 86 GLU A O 1
ATOM 692 N N . ILE A 1 87 ? -20.076 -5.358 22.469 1.00 70.81 87 ILE A N 1
ATOM 693 C CA . ILE A 1 87 ? -21.422 -5.933 22.556 1.00 70.81 87 ILE A CA 1
ATOM 694 C C . ILE A 1 87 ? -21.670 -6.481 23.967 1.00 70.81 87 ILE A C 1
ATOM 696 O O . ILE A 1 87 ? -22.688 -6.155 24.581 1.00 70.81 87 ILE A O 1
ATOM 700 N N . ASN A 1 88 ? -20.720 -7.236 24.528 1.00 70.25 88 ASN A N 1
ATOM 701 C CA . ASN A 1 88 ? -20.830 -7.757 25.892 1.00 70.25 88 ASN A CA 1
ATOM 702 C C . ASN A 1 88 ? -20.876 -6.646 26.952 1.00 70.25 88 ASN A C 1
ATOM 704 O O . ASN A 1 88 ? -21.658 -6.736 27.897 1.00 70.25 88 ASN A O 1
ATOM 708 N N . ALA A 1 89 ? -20.112 -5.563 26.788 1.00 72.44 89 ALA A N 1
ATOM 709 C CA . ALA A 1 89 ? -20.159 -4.421 27.699 1.00 72.44 89 ALA A CA 1
ATOM 710 C C . ALA A 1 89 ? -21.518 -3.695 27.660 1.00 72.44 89 ALA A C 1
ATOM 712 O O . ALA A 1 89 ? -22.030 -3.280 28.703 1.00 72.44 89 ALA A O 1
ATOM 713 N N . LYS A 1 90 ? -22.132 -3.571 26.474 1.00 74.88 90 LYS A N 1
ATOM 714 C CA . LYS A 1 90 ? -23.473 -2.983 26.300 1.00 74.88 90 LYS A CA 1
ATOM 715 C C . LYS A 1 90 ? -24.574 -3.869 26.892 1.00 74.88 90 LYS A C 1
ATOM 717 O O . LYS A 1 90 ? -25.516 -3.336 27.473 1.00 74.88 90 LYS A O 1
ATOM 722 N N . LEU A 1 91 ? -24.451 -5.193 26.785 1.00 69.69 91 LEU A N 1
ATOM 723 C CA . LEU A 1 91 ? -25.379 -6.147 27.404 1.00 69.69 91 LEU A CA 1
ATOM 724 C C . LEU A 1 91 ? -25.272 -6.144 28.935 1.00 69.69 91 LEU A C 1
ATOM 726 O O . LEU A 1 91 ? -26.296 -6.172 29.612 1.00 69.69 91 LEU A O 1
ATOM 730 N N . ASN A 1 92 ? -24.058 -6.043 29.485 1.00 70.06 92 ASN A N 1
ATOM 731 C CA . ASN A 1 92 ? -23.844 -6.068 30.934 1.00 70.06 92 ASN A CA 1
ATOM 732 C C . ASN A 1 92 ? -24.292 -4.775 31.642 1.00 70.06 92 ASN A C 1
ATOM 734 O O . ASN A 1 92 ? -24.631 -4.816 32.813 1.00 70.06 92 ASN A O 1
ATOM 738 N N . LYS A 1 93 ? -24.339 -3.634 30.935 1.00 64.38 93 LYS A N 1
ATOM 739 C CA . LYS A 1 93 ? -24.891 -2.361 31.451 1.00 64.38 93 LYS A CA 1
ATOM 740 C C . LYS A 1 93 ? -26.425 -2.285 31.450 1.00 64.38 93 LYS A C 1
ATOM 742 O O . LYS A 1 93 ? -26.971 -1.315 31.964 1.00 64.38 93 LYS A O 1
ATOM 747 N N . ARG A 1 94 ? -27.114 -3.235 30.805 1.00 59.34 94 ARG A N 1
ATOM 748 C CA . ARG A 1 94 ? -28.588 -3.299 30.744 1.00 59.34 94 ARG A CA 1
ATOM 749 C C . ARG A 1 94 ? -29.202 -4.251 31.781 1.00 59.34 94 ARG A C 1
ATOM 751 O O . ARG A 1 94 ? -30.425 -4.341 31.833 1.00 59.34 94 ARG A O 1
ATOM 758 N N . LYS A 1 95 ? -28.379 -4.958 32.557 1.00 49.25 95 LYS A N 1
ATOM 759 C CA . LYS A 1 95 ? -28.783 -5.654 33.784 1.00 49.25 95 LYS A CA 1
ATOM 760 C C . LYS A 1 95 ? -28.477 -4.774 34.985 1.00 49.25 95 LYS A C 1
ATOM 762 O O . LYS A 1 95 ? -29.244 -4.886 35.961 1.00 49.25 95 LYS A O 1
#

Foldseek 3Di:
DDQDPVLVVLVVVLVVVLVVLLCLCVDPDDNLVSVLVSLVSNLVSVVVSCVSVVPDCDPVVVVVVVVSVVVNVVSVVVVVVVVVVVVVVVVVVVD

Sequence (95 aa):
MLPTAFNTISVMVISGLIGVATFIFQTDLNYFVALIVHFIITVLLVAVMIVVNHWGITLQSLWLIVIAHVVIWIVLRLQQERDVREINAKLNKRK

InterPro domains:
  IPR021560 Protein of unknown function DUF3021 [PF11457] (5-91)

Radius of gyration: 18.6 Å; chains: 1; bounding box: 51×28×49 Å

Organism: NCBI:txid1423779

Secondary structure (DSSP, 8-state):
-PPPHHHHHHHHHHHHHHHHHGGGGGSSS-HHHHHHHHHHHHHHHHHHHHHHTT----HHHHHHHHHHHHHHHHHHHHHHHHHHHHHHHHHHTT-

pLDDT: mean 77.13, std 8.15, range [49.25, 91.0]